Protein AF-A0A3A9EXY7-F1 (afdb_monomer_lite)

pLDDT: mean 70.92, std 15.81, range [30.88, 89.25]

Radius of gyration: 25.64 Å; chains: 1; bounding box: 100×46×68 Å

Sequence (179 aa):
MCHTGREGVTNGKRERKQHDRKAADRLHERVLFSDVLGKYIPDYECVLVQLRDYSNADLMEKKDELSVLMMIDRLKNVSDYAMLRDEMDEAFLKEATEDSPEYLLKLMAQIIEVFLIKMNVPRAEAELFTDRIKEREMGELFKHFEAWDVQAVRREAEKEVKEARAEAQKEIEKEANRE

Foldseek 3Di:
DDDDDDDDPPPDPPPPPDPFPDDPQWVLVVDPPSVPCVVVGDTHTDGDDDLVVDDLVNLLVVLAPVSVVSLLVPDDDLVSLVVCLVSDALVSLLSHPVPPDLVVLLVSLVVQLVSCVVVVHDNVLSVVLSVCSSVSNNRVSSVPVPCSVVVVVVVVVVVVVVVVVVVVVVVVVVVVVVD

Structure (mmCIF, N/CA/C/O backbone):
data_AF-A0A3A9EXY7-F1
#
_entry.id   AF-A0A3A9EXY7-F1
#
loop_
_atom_site.group_PDB
_atom_site.id
_atom_site.type_symbol
_atom_site.label_atom_id
_atom_site.label_alt_id
_atom_site.label_comp_id
_atom_site.label_asym_id
_atom_site.label_entity_id
_atom_site.label_seq_id
_atom_site.pdbx_PDB_ins_code
_atom_site.Cartn_x
_atom_site.Cartn_y
_atom_site.Cartn_z
_atom_site.occupancy
_atom_site.B_iso_or_equiv
_atom_site.auth_seq_id
_atom_site.auth_comp_id
_atom_site.auth_asym_id
_atom_site.auth_atom_id
_atom_site.pdbx_PDB_model_num
ATOM 1 N N . MET A 1 1 ? 53.301 -32.677 20.751 1.00 34.72 1 MET A N 1
ATOM 2 C CA . MET A 1 1 ? 53.120 -31.366 20.097 1.00 34.72 1 MET A CA 1
ATOM 3 C C . MET A 1 1 ? 51.696 -31.287 19.594 1.00 34.72 1 MET A C 1
ATOM 5 O O . MET A 1 1 ? 51.266 -32.164 18.859 1.00 34.72 1 MET A O 1
ATOM 9 N N . CYS A 1 2 ? 50.969 -30.290 20.082 1.00 33.16 2 CYS A N 1
ATOM 10 C CA . CYS A 1 2 ? 49.667 -29.877 19.587 1.00 33.16 2 CYS A CA 1
ATOM 11 C C . CYS A 1 2 ? 49.767 -29.493 18.105 1.00 33.16 2 CYS A C 1
ATOM 13 O O . CYS A 1 2 ? 50.773 -28.908 17.726 1.00 33.16 2 CYS A O 1
ATOM 15 N N . HIS A 1 3 ? 48.723 -29.744 17.315 1.00 31.52 3 HIS A N 1
ATOM 16 C CA . HIS A 1 3 ? 48.044 -28.683 16.569 1.00 31.52 3 HIS A CA 1
ATOM 17 C C . HIS A 1 3 ? 46.664 -29.157 16.102 1.00 31.52 3 HIS A C 1
ATOM 19 O O . HIS A 1 3 ? 46.497 -30.099 15.338 1.00 31.52 3 HIS A O 1
ATOM 25 N N . THR A 1 4 ? 45.678 -28.459 16.645 1.00 36.59 4 THR A N 1
ATOM 26 C CA . THR A 1 4 ? 44.300 -28.305 16.197 1.00 36.59 4 THR A CA 1
ATOM 27 C C . THR A 1 4 ? 44.227 -27.796 14.757 1.00 36.59 4 THR A C 1
ATOM 29 O O . THR A 1 4 ? 44.846 -26.780 14.447 1.00 36.59 4 THR A O 1
ATOM 32 N N . GLY A 1 5 ? 43.389 -28.419 13.929 1.00 30.91 5 GLY A N 1
ATOM 33 C CA . GLY A 1 5 ? 42.949 -27.886 12.640 1.00 30.91 5 GLY A CA 1
ATOM 34 C C . GLY A 1 5 ? 41.439 -28.054 12.506 1.00 30.91 5 GLY A C 1
ATOM 35 O O . GLY A 1 5 ? 40.960 -29.147 12.2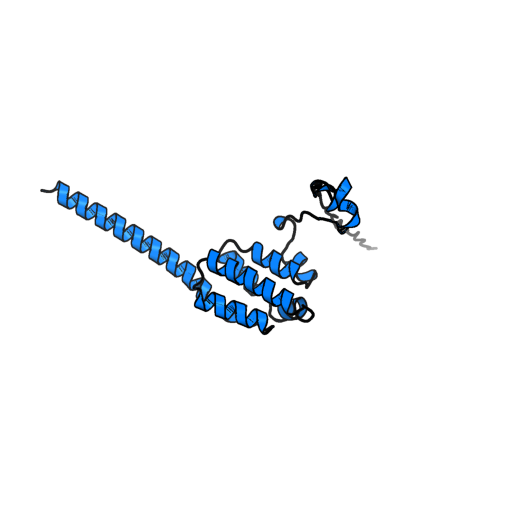31 1.00 30.91 5 GLY A O 1
ATOM 36 N N . ARG A 1 6 ? 40.692 -26.978 12.779 1.00 33.78 6 ARG A N 1
ATOM 37 C CA . ARG A 1 6 ? 39.272 -26.837 12.438 1.00 33.78 6 ARG A CA 1
ATOM 38 C C . ARG A 1 6 ? 39.173 -26.611 10.930 1.00 33.78 6 ARG A C 1
ATOM 40 O O . ARG A 1 6 ? 39.595 -25.561 10.462 1.00 33.78 6 ARG A O 1
ATOM 47 N N . GLU A 1 7 ? 38.534 -27.523 10.218 1.00 34.62 7 GLU A N 1
ATOM 48 C CA . GLU A 1 7 ? 37.862 -27.232 8.949 1.00 34.62 7 GLU A CA 1
ATOM 49 C C . GLU A 1 7 ? 36.366 -27.270 9.295 1.00 34.62 7 GLU A C 1
ATOM 51 O O . GLU A 1 7 ? 35.834 -28.281 9.735 1.00 34.62 7 GLU A O 1
ATOM 56 N N . GLY A 1 8 ? 35.676 -26.139 9.405 1.00 32.12 8 GLY A N 1
ATOM 57 C CA . GLY A 1 8 ? 35.419 -25.259 8.275 1.00 32.12 8 GLY A CA 1
ATOM 58 C C . GLY A 1 8 ? 34.106 -25.693 7.625 1.00 32.12 8 GLY A C 1
ATOM 59 O O . GLY A 1 8 ? 34.090 -26.069 6.462 1.00 32.12 8 GLY A O 1
ATOM 60 N N . VAL A 1 9 ? 33.015 -25.705 8.403 1.00 33.19 9 VAL A N 1
ATOM 61 C CA . VAL A 1 9 ? 31.658 -25.964 7.902 1.00 33.19 9 VAL A CA 1
ATOM 62 C C . VAL A 1 9 ? 31.258 -24.770 7.041 1.00 33.19 9 VAL A C 1
ATOM 64 O O . VAL A 1 9 ? 30.722 -23.777 7.532 1.00 33.19 9 VAL A O 1
ATOM 67 N N . THR A 1 10 ? 31.560 -24.834 5.748 1.00 35.34 10 THR A N 1
ATOM 68 C CA . THR A 1 10 ? 31.010 -23.914 4.758 1.00 35.34 10 THR A CA 1
ATOM 69 C C . THR A 1 10 ? 29.568 -24.332 4.504 1.00 35.34 10 THR A C 1
ATOM 71 O O . THR A 1 10 ? 29.256 -25.220 3.714 1.00 35.34 10 THR A O 1
ATOM 74 N N . ASN A 1 11 ? 28.669 -23.720 5.272 1.00 33.34 11 ASN A N 1
ATOM 75 C CA . ASN A 1 11 ? 27.233 -23.868 5.116 1.00 33.34 11 ASN A CA 1
ATOM 76 C C . ASN A 1 11 ? 26.858 -23.389 3.707 1.00 33.34 11 ASN A C 1
ATOM 78 O O . ASN A 1 11 ? 26.943 -22.199 3.398 1.00 33.34 11 ASN A O 1
ATOM 82 N N . GLY A 1 12 ? 26.531 -24.342 2.833 1.00 30.88 12 GLY A N 1
ATOM 83 C CA . GLY A 1 12 ? 26.181 -24.083 1.448 1.00 30.88 12 GLY A CA 1
ATOM 84 C C . GLY A 1 12 ? 25.012 -23.111 1.372 1.00 30.88 12 GLY A C 1
ATOM 85 O O . GLY A 1 12 ? 23.906 -23.422 1.821 1.00 30.88 12 GLY A O 1
ATOM 86 N N . LYS A 1 13 ? 25.260 -21.937 0.781 1.00 34.25 13 LYS A N 1
ATOM 87 C CA . LYS A 1 13 ? 24.213 -21.059 0.258 1.00 34.25 13 LYS A CA 1
ATOM 88 C C . LYS A 1 13 ? 23.336 -21.910 -0.657 1.00 34.25 13 LYS A C 1
ATOM 90 O O . LYS A 1 13 ? 23.729 -22.258 -1.766 1.00 34.25 13 LYS A O 1
ATOM 95 N N . ARG A 1 14 ? 22.157 -22.291 -0.165 1.00 33.34 14 ARG A N 1
ATOM 96 C CA . ARG A 1 14 ? 21.096 -22.855 -0.994 1.00 33.34 14 ARG A CA 1
ATOM 97 C C . ARG A 1 14 ? 20.609 -21.730 -1.894 1.00 33.34 14 ARG A C 1
ATOM 99 O O . ARG A 1 14 ? 19.740 -20.961 -1.496 1.00 33.34 14 ARG A O 1
ATOM 106 N N . GLU A 1 15 ? 21.189 -21.637 -3.084 1.00 34.50 15 GLU A N 1
ATOM 107 C CA . GLU A 1 15 ? 20.569 -20.968 -4.222 1.00 34.50 15 GLU A CA 1
ATOM 108 C C . GLU A 1 15 ? 19.207 -21.631 -4.443 1.00 34.50 15 GLU A C 1
ATOM 110 O O . GLU A 1 15 ? 19.092 -22.717 -5.017 1.00 34.50 15 GLU A O 1
ATOM 115 N N . ARG A 1 16 ? 18.152 -21.024 -3.898 1.00 38.38 16 ARG A N 1
ATOM 116 C CA . ARG A 1 16 ? 16.788 -21.441 -4.199 1.00 38.38 16 ARG A CA 1
ATOM 117 C C . ARG A 1 16 ? 16.505 -20.936 -5.603 1.00 38.38 16 ARG A C 1
ATOM 119 O O . ARG A 1 16 ? 16.145 -19.780 -5.786 1.00 38.38 16 ARG A O 1
ATOM 126 N N . LYS A 1 17 ? 16.726 -21.800 -6.595 1.00 37.91 17 LYS A N 1
ATOM 127 C CA . LYS A 1 17 ? 16.254 -21.568 -7.959 1.00 37.91 17 LYS A CA 1
ATOM 128 C C . LYS A 1 17 ? 14.749 -21.334 -7.898 1.00 37.91 17 LYS A C 1
ATOM 130 O O . LYS A 1 17 ? 13.988 -22.242 -7.562 1.00 37.91 17 LYS A O 1
ATOM 135 N N . GLN A 1 18 ? 14.372 -20.093 -8.171 1.00 45.19 18 GLN A N 1
ATOM 136 C CA . GLN A 1 18 ? 13.008 -19.626 -8.323 1.00 45.19 18 GLN A CA 1
ATOM 137 C C . GLN A 1 18 ? 12.314 -20.521 -9.351 1.00 45.19 18 GLN A C 1
ATOM 139 O O . GLN A 1 18 ? 12.727 -20.611 -10.506 1.00 45.19 18 GLN A O 1
ATOM 144 N N . HIS A 1 19 ? 11.330 -21.291 -8.894 1.00 40.47 19 HIS A N 1
ATOM 145 C CA . HIS A 1 19 ? 10.593 -22.207 -9.751 1.00 40.47 19 HIS A CA 1
ATOM 146 C C . HIS A 1 19 ? 9.466 -21.407 -10.407 1.00 40.47 19 HIS A C 1
ATOM 148 O O . HIS A 1 19 ? 8.329 -21.411 -9.935 1.00 40.47 19 HIS A O 1
ATOM 154 N N . ASP A 1 20 ? 9.810 -20.674 -11.464 1.00 46.28 20 ASP A N 1
ATOM 155 C CA . ASP A 1 20 ? 8.850 -19.895 -12.238 1.00 46.28 20 ASP A CA 1
ATOM 156 C C . ASP A 1 20 ? 7.801 -20.828 -12.853 1.00 46.28 20 ASP A C 1
ATOM 158 O O . ASP A 1 20 ? 8.101 -21.741 -13.632 1.00 46.28 20 ASP A O 1
ATOM 162 N N . ARG A 1 21 ? 6.534 -20.632 -12.478 1.00 44.22 21 ARG A N 1
ATOM 163 C CA . ARG A 1 21 ? 5.414 -21.200 -13.230 1.00 44.22 21 ARG A CA 1
ATOM 164 C C . ARG A 1 21 ? 5.313 -20.379 -14.509 1.00 44.22 21 ARG A C 1
ATOM 166 O O . ARG A 1 21 ? 4.815 -19.264 -14.454 1.00 44.22 21 ARG A O 1
ATOM 173 N N . LYS A 1 22 ? 5.778 -20.939 -15.628 1.00 44.75 22 LYS A N 1
ATOM 174 C CA . LYS A 1 22 ? 5.776 -20.302 -16.954 1.00 44.75 22 LYS A CA 1
ATOM 175 C C . LYS A 1 22 ? 4.360 -19.920 -17.402 1.00 44.75 22 LYS A C 1
ATOM 177 O O . LYS A 1 22 ? 3.662 -20.709 -18.039 1.00 44.75 22 LYS A O 1
ATOM 182 N N . ALA A 1 23 ? 3.923 -18.722 -17.031 1.00 56.03 23 ALA A N 1
ATOM 183 C CA . ALA A 1 23 ? 3.026 -17.945 -17.872 1.00 56.03 23 ALA A CA 1
ATOM 184 C C . ALA A 1 23 ? 3.822 -17.508 -19.112 1.00 56.03 23 ALA A C 1
ATOM 186 O O . ALA A 1 23 ? 5.045 -17.553 -19.093 1.00 56.03 23 ALA A O 1
ATOM 187 N N . ALA A 1 24 ? 3.151 -17.142 -20.202 1.00 60.84 24 ALA A N 1
ATOM 188 C CA . ALA A 1 24 ? 3.847 -16.597 -21.361 1.00 60.84 24 ALA A CA 1
ATOM 189 C C . ALA A 1 24 ? 4.661 -15.362 -20.935 1.00 60.84 24 ALA A C 1
ATOM 191 O O . ALA A 1 24 ? 4.085 -14.390 -20.431 1.00 60.84 24 ALA A O 1
ATOM 192 N N . ASP A 1 25 ? 5.984 -15.452 -21.089 1.00 69.12 25 ASP A N 1
ATOM 193 C CA . ASP A 1 25 ? 6.932 -14.502 -20.509 1.00 69.12 25 ASP A CA 1
ATOM 194 C C . ASP A 1 25 ? 6.830 -13.143 -21.206 1.00 69.12 25 ASP A C 1
ATOM 196 O O . ASP A 1 25 ? 7.164 -12.130 -20.614 1.00 69.12 25 ASP A O 1
ATOM 200 N N . ARG A 1 26 ? 6.307 -13.066 -22.437 1.00 76.19 26 ARG A N 1
ATOM 201 C CA . ARG A 1 26 ? 6.184 -11.805 -23.185 1.00 76.19 26 ARG A CA 1
ATOM 202 C C . ARG A 1 26 ? 4.737 -11.377 -23.366 1.00 76.19 26 ARG A C 1
ATOM 204 O O . ARG A 1 26 ? 3.870 -12.190 -23.683 1.00 76.19 26 ARG A O 1
ATOM 211 N N . LEU A 1 27 ? 4.468 -10.072 -23.235 1.00 79.19 27 LEU A N 1
ATOM 212 C CA . LEU A 1 27 ? 3.108 -9.543 -23.394 1.00 79.19 27 LEU A CA 1
ATOM 213 C C . LEU A 1 27 ? 2.497 -9.926 -24.747 1.00 79.19 27 LEU A C 1
ATOM 215 O O . LEU A 1 27 ? 1.319 -10.274 -24.809 1.00 79.19 27 LEU A O 1
ATOM 219 N N . HIS A 1 28 ? 3.278 -9.870 -25.823 1.00 78.81 28 HIS A N 1
ATOM 220 C CA . HIS A 1 28 ? 2.776 -10.147 -27.165 1.00 78.81 28 HIS A CA 1
ATOM 221 C C . HIS A 1 28 ? 2.223 -11.578 -27.307 1.00 78.81 28 HIS A C 1
ATOM 223 O O . HIS A 1 28 ? 1.324 -11.812 -28.104 1.00 78.81 28 HIS A O 1
ATOM 229 N N . GLU A 1 29 ? 2.676 -12.532 -26.496 1.00 79.38 29 GLU A N 1
ATOM 230 C CA . GLU A 1 29 ? 2.145 -13.900 -26.480 1.00 79.38 29 GLU A CA 1
ATOM 231 C C . GLU A 1 29 ? 0.805 -14.004 -25.724 1.00 79.38 29 GLU A C 1
ATOM 233 O O . GLU A 1 29 ? 0.069 -14.978 -25.873 1.00 79.38 29 GLU A O 1
ATOM 238 N N . ARG A 1 30 ? 0.464 -12.989 -24.918 1.00 77.44 30 ARG A N 1
ATOM 239 C CA . ARG A 1 30 ? -0.756 -12.923 -24.093 1.00 77.44 30 ARG A CA 1
ATOM 240 C C . ARG A 1 30 ? -1.874 -12.087 -24.715 1.00 77.44 30 ARG A C 1
ATOM 242 O O . ARG A 1 30 ? -3.004 -12.140 -24.232 1.00 77.44 30 ARG A O 1
ATOM 249 N N . VAL A 1 31 ? -1.573 -11.296 -25.744 1.00 78.44 31 VAL A N 1
ATOM 250 C CA . VAL A 1 31 ? -2.534 -10.396 -26.393 1.00 78.44 31 VAL A CA 1
ATOM 251 C C . VAL A 1 31 ? -3.209 -11.104 -27.566 1.00 78.44 31 VAL A C 1
ATOM 253 O O . VAL A 1 31 ? -2.552 -11.634 -28.458 1.00 78.44 31 VAL A O 1
ATOM 256 N N . LEU A 1 32 ? -4.543 -11.092 -27.584 1.00 80.69 32 LEU A N 1
ATOM 257 C CA . LEU A 1 32 ? -5.328 -11.598 -28.710 1.00 80.69 32 LEU A CA 1
ATOM 258 C C . LEU A 1 32 ? -5.052 -10.751 -29.967 1.00 80.69 32 LEU A C 1
ATOM 260 O O . LEU A 1 32 ? -5.052 -9.525 -29.885 1.00 80.69 32 LEU A O 1
ATOM 264 N N . PHE A 1 33 ? -4.857 -11.400 -31.121 1.00 83.06 33 PHE A N 1
ATOM 265 C CA . PHE A 1 33 ? -4.437 -10.770 -32.388 1.00 83.06 33 PHE A CA 1
ATOM 266 C C . PHE A 1 33 ? -3.046 -10.123 -32.353 1.00 83.06 33 PHE A C 1
ATOM 268 O O . PHE A 1 33 ? -2.801 -9.105 -33.008 1.00 83.06 33 PHE A O 1
ATOM 275 N N . SER A 1 34 ? -2.118 -10.689 -31.582 1.00 83.38 34 SER A N 1
ATOM 276 C CA . SER A 1 34 ? -0.742 -10.191 -31.536 1.00 83.38 34 SER A CA 1
ATOM 277 C C . SER A 1 34 ? 0.004 -10.302 -32.865 1.00 83.38 34 SER A C 1
ATOM 279 O O . SER A 1 34 ? 0.884 -9.492 -33.137 1.00 83.38 34 SER A O 1
ATOM 281 N N . ASP A 1 35 ? -0.394 -11.228 -33.732 1.00 83.69 35 ASP A N 1
ATOM 282 C CA . ASP A 1 35 ? 0.074 -11.356 -35.111 1.00 83.69 35 ASP A CA 1
ATOM 283 C C . ASP A 1 35 ? -0.268 -10.125 -35.970 1.00 83.69 35 ASP A C 1
ATOM 285 O O . ASP A 1 35 ? 0.536 -9.697 -36.799 1.00 83.69 35 ASP A O 1
ATOM 289 N N . VAL A 1 36 ? -1.429 -9.507 -35.735 1.00 86.31 36 VAL A N 1
ATOM 290 C CA . VAL A 1 36 ? -1.886 -8.307 -36.457 1.00 86.31 36 VAL A CA 1
ATOM 291 C C . VAL A 1 36 ? -1.412 -7.021 -35.775 1.00 86.31 36 VAL A C 1
ATOM 293 O O . VAL A 1 36 ? -1.027 -6.051 -36.435 1.00 86.31 36 VAL A O 1
ATOM 296 N N . LEU A 1 37 ? -1.445 -6.996 -34.442 1.00 83.75 37 LEU A N 1
ATOM 297 C CA . LEU A 1 37 ? -1.167 -5.810 -33.632 1.00 83.75 37 LEU A CA 1
ATOM 298 C C . LEU A 1 37 ? 0.285 -5.721 -33.156 1.00 83.75 37 LEU A C 1
ATOM 300 O O . LEU A 1 37 ? 0.636 -4.734 -32.516 1.00 83.75 37 LEU A O 1
ATOM 304 N N . GLY A 1 38 ? 1.142 -6.687 -33.493 1.00 81.06 38 GLY A N 1
ATOM 305 C CA . GLY A 1 38 ? 2.500 -6.810 -32.954 1.00 81.06 38 GLY A CA 1
ATOM 306 C C . GLY A 1 38 ? 3.346 -5.541 -33.064 1.00 81.06 38 GLY A C 1
ATOM 307 O O . GLY A 1 38 ? 4.018 -5.175 -32.111 1.00 81.06 38 GLY A O 1
ATOM 308 N N . LYS A 1 39 ? 3.235 -4.786 -34.167 1.00 84.69 39 LYS A N 1
ATOM 309 C CA . LYS A 1 39 ? 3.947 -3.500 -34.338 1.00 84.69 39 LYS A CA 1
ATOM 310 C C . LYS A 1 39 ? 3.529 -2.393 -33.356 1.00 84.69 39 LYS A C 1
ATOM 312 O O . LYS A 1 39 ? 4.214 -1.381 -33.264 1.00 84.69 39 LYS A O 1
ATOM 317 N N . TYR A 1 40 ? 2.387 -2.551 -32.692 1.00 83.62 40 TYR A N 1
ATOM 318 C CA . TYR A 1 40 ? 1.834 -1.609 -31.719 1.00 83.62 40 TYR A CA 1
ATOM 319 C C . TYR A 1 40 ? 1.875 -2.150 -30.286 1.00 83.62 40 TYR A C 1
ATOM 321 O O . TYR A 1 40 ? 1.590 -1.400 -29.356 1.00 83.62 40 TYR A O 1
ATOM 329 N N . ILE A 1 41 ? 2.207 -3.432 -30.100 1.00 80.19 41 ILE A N 1
ATOM 330 C CA . ILE A 1 41 ? 2.333 -4.052 -28.782 1.00 80.19 41 ILE A CA 1
ATOM 331 C C . ILE A 1 41 ? 3.786 -3.885 -28.329 1.00 80.19 41 ILE A C 1
ATOM 333 O O . ILE A 1 41 ? 4.685 -4.397 -28.995 1.00 80.19 41 ILE A O 1
ATOM 337 N N . PRO A 1 42 ? 4.050 -3.187 -27.215 1.00 80.00 42 PRO A N 1
ATOM 338 C CA . PRO A 1 42 ? 5.406 -3.082 -26.702 1.00 80.00 42 PRO A CA 1
ATOM 339 C C . PRO A 1 42 ? 5.899 -4.453 -26.211 1.00 80.00 42 PRO A C 1
ATOM 341 O O . PRO A 1 42 ? 5.151 -5.209 -25.587 1.00 80.00 42 PRO A O 1
ATOM 344 N N . ASP A 1 43 ? 7.162 -4.772 -26.494 1.00 77.62 43 ASP A N 1
ATOM 345 C CA . ASP A 1 43 ? 7.768 -6.055 -26.125 1.00 77.62 43 ASP A CA 1
ATOM 346 C C . ASP A 1 43 ? 8.375 -5.951 -24.720 1.00 77.62 43 ASP A C 1
ATOM 348 O O . ASP A 1 43 ? 9.542 -5.601 -24.552 1.00 77.62 43 ASP A O 1
ATOM 352 N N . TYR A 1 44 ? 7.549 -6.187 -23.700 1.00 79.81 44 TYR A N 1
ATOM 353 C CA . TYR A 1 44 ? 7.994 -6.311 -22.312 1.00 79.81 44 TYR A CA 1
ATOM 354 C C . TYR A 1 44 ? 7.685 -7.685 -21.728 1.00 79.81 44 TYR A C 1
ATOM 356 O O . TYR A 1 44 ? 6.717 -8.359 -22.103 1.00 79.81 44 TYR A O 1
ATOM 364 N N . GLU A 1 45 ? 8.535 -8.071 -20.779 1.00 79.38 45 GLU A N 1
ATOM 365 C CA . GLU A 1 45 ? 8.446 -9.328 -20.052 1.00 79.38 45 GLU A CA 1
ATOM 366 C C . GLU A 1 45 ? 7.442 -9.218 -18.893 1.00 79.38 45 GLU A C 1
ATOM 368 O O . GLU A 1 45 ? 7.413 -8.236 -18.152 1.00 79.38 45 GLU A O 1
ATOM 373 N N . CYS A 1 46 ? 6.580 -10.219 -18.755 1.00 74.81 46 CYS A N 1
ATOM 374 C CA . CYS A 1 46 ? 5.564 -10.334 -17.723 1.00 74.81 46 CYS A CA 1
ATOM 375 C C . CYS A 1 46 ? 5.968 -11.432 -16.738 1.00 74.81 46 CYS A C 1
ATOM 377 O O . CYS A 1 46 ? 5.709 -12.607 -16.985 1.00 74.81 46 CYS A O 1
ATOM 379 N N . VAL A 1 47 ? 6.525 -11.050 -15.591 1.00 76.44 47 VAL A N 1
ATOM 380 C CA . VAL A 1 47 ? 6.898 -12.008 -14.541 1.00 76.44 47 VAL A CA 1
ATOM 381 C C . VAL A 1 47 ? 5.741 -12.192 -13.559 1.00 76.44 47 VAL A C 1
ATOM 383 O O . VAL A 1 47 ? 5.202 -11.222 -13.020 1.00 76.44 47 VAL A O 1
ATOM 386 N N . LEU A 1 48 ? 5.350 -13.445 -13.304 1.00 80.19 48 LEU A N 1
ATOM 387 C CA . LEU A 1 48 ? 4.357 -13.768 -12.281 1.00 80.19 48 LEU A CA 1
ATOM 388 C C . LEU A 1 48 ? 5.046 -13.962 -10.926 1.00 80.19 48 LEU A C 1
ATOM 390 O O . LEU A 1 48 ? 5.609 -15.014 -10.639 1.00 80.19 48 LEU A O 1
ATOM 394 N N . VAL A 1 49 ? 4.926 -12.966 -10.054 1.00 78.94 49 VAL A N 1
ATOM 395 C CA . VAL A 1 49 ? 5.557 -12.991 -8.731 1.00 78.94 49 VAL A CA 1
ATOM 396 C C . VAL A 1 49 ? 4.583 -13.525 -7.676 1.00 78.94 49 VAL A C 1
ATOM 398 O O . VAL A 1 49 ? 3.483 -13.001 -7.505 1.00 78.94 49 VAL A O 1
ATOM 401 N N . GLN A 1 50 ? 4.982 -14.564 -6.935 1.00 82.50 50 GLN A N 1
ATOM 402 C CA . GLN A 1 50 ? 4.237 -15.033 -5.764 1.00 82.50 50 GLN A CA 1
ATOM 403 C C . GLN A 1 50 ? 4.751 -14.329 -4.505 1.00 82.50 50 GLN A C 1
ATOM 405 O O . GLN A 1 50 ? 5.862 -14.588 -4.056 1.00 82.50 50 GLN A O 1
ATOM 410 N N . LEU A 1 51 ? 3.921 -13.490 -3.882 1.00 80.25 51 LEU A N 1
ATOM 411 C CA . LEU A 1 51 ? 4.318 -12.694 -2.707 1.00 80.25 51 LEU A CA 1
ATOM 412 C C . LEU A 1 51 ? 4.807 -13.526 -1.513 1.00 80.25 51 LEU A C 1
ATOM 414 O O . LEU A 1 51 ? 5.628 -13.065 -0.729 1.00 80.25 51 LEU A O 1
ATOM 418 N N . ARG A 1 52 ? 4.329 -14.768 -1.378 1.00 81.38 52 ARG A N 1
ATOM 419 C CA . ARG A 1 52 ? 4.761 -15.700 -0.321 1.00 81.38 52 ARG A CA 1
ATOM 420 C C . ARG A 1 52 ? 6.213 -16.166 -0.456 1.00 81.38 52 ARG A C 1
ATOM 422 O O . ARG A 1 52 ? 6.757 -16.679 0.517 1.00 81.38 52 ARG A O 1
ATOM 429 N N . ASP A 1 53 ? 6.806 -16.017 -1.639 1.00 84.81 53 ASP A N 1
ATOM 430 C CA . ASP A 1 53 ? 8.174 -16.458 -1.914 1.00 84.81 53 ASP A CA 1
ATOM 431 C C . ASP A 1 53 ? 9.216 -15.399 -1.512 1.00 84.81 53 ASP A C 1
ATOM 433 O O . ASP A 1 53 ? 10.405 -15.704 -1.483 1.00 84.81 53 ASP A O 1
ATOM 437 N N . TYR A 1 54 ? 8.775 -14.186 -1.157 1.00 84.50 54 TYR A N 1
ATOM 438 C CA . TYR A 1 54 ? 9.624 -13.087 -0.701 1.00 84.50 54 TYR A CA 1
ATOM 439 C C . TYR A 1 54 ? 9.437 -12.867 0.799 1.00 84.50 54 TYR A C 1
ATOM 441 O O . TYR A 1 54 ? 8.311 -12.848 1.306 1.00 84.50 54 TYR A O 1
ATOM 449 N N . SER A 1 55 ? 10.526 -12.682 1.541 1.00 85.69 55 SER A N 1
ATOM 450 C CA . SER A 1 55 ? 10.461 -12.151 2.905 1.00 85.69 55 SER A CA 1
ATOM 451 C C . SER A 1 55 ? 10.344 -10.623 2.882 1.00 85.69 55 SER A C 1
ATOM 453 O O . SER A 1 55 ? 10.624 -9.990 1.866 1.00 85.69 55 SER A O 1
ATOM 455 N N . ASN A 1 56 ? 9.925 -10.015 3.993 1.00 82.38 56 ASN A N 1
ATOM 456 C CA . ASN A 1 56 ? 9.904 -8.552 4.094 1.00 82.38 56 ASN A CA 1
ATOM 457 C C . ASN A 1 56 ? 11.316 -7.969 3.952 1.00 82.38 56 ASN A C 1
ATOM 459 O O . ASN A 1 56 ? 11.486 -6.963 3.277 1.00 82.38 56 ASN A O 1
ATOM 463 N N . ALA A 1 57 ? 12.337 -8.656 4.476 1.00 85.12 57 ALA A N 1
ATOM 464 C CA . ALA A 1 57 ? 13.736 -8.274 4.287 1.00 85.12 57 ALA A CA 1
ATOM 465 C C . ALA A 1 57 ? 14.145 -8.250 2.803 1.00 85.12 57 ALA A C 1
ATOM 467 O O . ALA A 1 57 ? 14.758 -7.279 2.366 1.00 85.12 57 ALA A O 1
ATOM 468 N N . ASP A 1 58 ? 13.748 -9.261 2.017 1.00 88.38 58 ASP A N 1
ATOM 469 C CA . ASP A 1 58 ? 14.049 -9.307 0.576 1.00 88.38 58 ASP A CA 1
ATOM 470 C C . ASP A 1 58 ? 13.383 -8.148 -0.188 1.00 88.38 58 ASP A C 1
ATOM 472 O O . ASP A 1 58 ? 13.928 -7.647 -1.168 1.00 88.38 58 ASP A O 1
ATOM 476 N N . LEU A 1 59 ? 12.186 -7.728 0.238 1.00 87.44 59 LEU A N 1
ATOM 477 C CA . LEU A 1 59 ? 11.470 -6.601 -0.367 1.00 87.44 59 LEU A CA 1
ATOM 478 C C . LEU A 1 59 ? 12.096 -5.262 0.037 1.00 87.44 59 LEU A C 1
ATOM 480 O O . LEU A 1 59 ? 12.289 -4.399 -0.821 1.00 87.44 59 LEU A O 1
ATOM 484 N N . MET A 1 60 ? 12.478 -5.115 1.308 1.00 85.50 60 MET A N 1
ATOM 485 C CA . MET A 1 60 ? 13.142 -3.915 1.824 1.00 85.50 60 MET A CA 1
ATOM 486 C C . MET A 1 60 ? 14.524 -3.688 1.203 1.00 85.50 60 MET A C 1
ATOM 488 O O . MET A 1 60 ? 14.928 -2.544 1.028 1.00 85.50 60 MET A O 1
ATOM 492 N N . GLU A 1 61 ? 15.242 -4.743 0.806 1.00 88.12 61 GLU A N 1
ATOM 493 C CA . GLU A 1 61 ? 16.528 -4.597 0.109 1.00 88.12 61 GLU A CA 1
ATOM 494 C C . GLU A 1 61 ? 16.385 -3.885 -1.246 1.00 88.12 61 GLU A C 1
ATOM 496 O O . GLU A 1 61 ? 17.307 -3.190 -1.673 1.00 88.12 61 GLU A O 1
ATOM 501 N N . LYS A 1 62 ? 15.228 -4.010 -1.912 1.00 87.88 62 LYS A N 1
ATOM 502 C CA . LYS A 1 62 ? 15.015 -3.397 -3.231 1.00 87.88 62 LYS A CA 1
ATOM 503 C C . LYS A 1 62 ? 14.794 -1.893 -3.187 1.00 87.88 62 LYS A C 1
ATOM 505 O O . LYS A 1 62 ? 15.134 -1.228 -4.157 1.00 87.88 62 LYS A O 1
ATOM 510 N N . LYS A 1 63 ? 14.242 -1.383 -2.078 1.00 85.81 63 LYS A N 1
ATOM 511 C CA . LYS A 1 63 ? 14.020 0.054 -1.847 1.00 85.81 63 LYS A CA 1
ATOM 512 C C . LYS A 1 63 ? 13.296 0.743 -3.007 1.00 85.81 63 LYS A C 1
ATOM 514 O O . LYS A 1 63 ? 13.688 1.817 -3.442 1.00 85.81 63 LYS A O 1
ATOM 519 N N . ASP A 1 64 ? 12.257 0.093 -3.516 1.00 87.25 64 ASP A N 1
ATOM 520 C CA . ASP A 1 64 ? 11.439 0.609 -4.607 1.00 87.25 64 ASP A CA 1
ATOM 521 C C . ASP A 1 64 ? 9.949 0.613 -4.230 1.00 87.25 64 ASP A C 1
ATOM 523 O O . ASP A 1 64 ? 9.499 -0.042 -3.279 1.00 87.25 64 ASP A O 1
ATOM 527 N N . GLU A 1 65 ? 9.166 1.375 -4.987 1.00 85.56 65 GLU A N 1
ATOM 528 C CA . GLU A 1 65 ? 7.735 1.575 -4.771 1.00 85.56 65 GLU A CA 1
ATOM 529 C C . GLU A 1 65 ? 6.943 0.272 -4.911 1.00 85.56 65 GLU A C 1
ATOM 531 O O . GLU A 1 65 ? 5.917 0.068 -4.250 1.00 85.56 65 GLU A O 1
ATOM 536 N N . LEU A 1 66 ? 7.413 -0.626 -5.780 1.00 87.19 66 LEU A N 1
ATOM 537 C CA . LEU A 1 66 ? 6.762 -1.903 -6.024 1.00 87.19 66 LEU A CA 1
ATOM 538 C C . LEU A 1 66 ? 6.901 -2.814 -4.803 1.00 87.19 66 LEU A C 1
ATOM 540 O O . LEU A 1 66 ? 5.917 -3.430 -4.400 1.00 87.19 66 LEU A O 1
ATOM 544 N N . SER A 1 67 ? 8.077 -2.860 -4.181 1.00 87.69 67 SER A N 1
ATOM 545 C CA . SER A 1 67 ? 8.325 -3.561 -2.925 1.00 87.69 67 SER A CA 1
ATOM 546 C C . SER A 1 67 ? 7.438 -3.038 -1.805 1.00 87.69 67 SER A C 1
ATOM 548 O O . SER A 1 67 ? 6.828 -3.843 -1.101 1.00 87.69 67 SER A O 1
ATOM 550 N N . VAL A 1 68 ? 7.285 -1.714 -1.681 1.00 84.75 68 VAL A N 1
ATOM 551 C CA . VAL A 1 68 ? 6.354 -1.109 -0.714 1.00 84.75 68 VAL A CA 1
ATOM 552 C C . VAL A 1 68 ? 4.931 -1.617 -0.955 1.00 84.75 68 VAL A C 1
ATOM 554 O O . VAL A 1 68 ? 4.269 -2.092 -0.032 1.00 84.75 68 VAL A O 1
ATOM 557 N N . LEU A 1 69 ? 4.467 -1.602 -2.207 1.00 85.00 69 LEU A N 1
ATOM 558 C CA . LEU A 1 69 ? 3.130 -2.082 -2.551 1.00 85.00 69 LEU A CA 1
ATOM 559 C C . LEU A 1 69 ? 2.955 -3.587 -2.286 1.00 85.00 69 LEU A C 1
ATOM 561 O O . LEU A 1 69 ? 1.913 -4.016 -1.789 1.00 85.00 69 LEU A O 1
ATOM 565 N N . MET A 1 70 ? 3.977 -4.388 -2.590 1.00 85.88 70 MET A N 1
ATOM 566 C CA . MET A 1 70 ? 3.998 -5.826 -2.324 1.00 85.88 70 MET A CA 1
ATOM 567 C C . MET A 1 70 ? 3.926 -6.126 -0.825 1.00 85.88 70 MET A C 1
ATOM 569 O O . MET A 1 70 ? 3.216 -7.048 -0.428 1.00 85.88 70 MET A O 1
ATOM 573 N N . MET A 1 71 ? 4.622 -5.352 0.010 1.00 83.75 71 MET A N 1
ATOM 574 C CA . MET A 1 71 ? 4.549 -5.477 1.467 1.00 83.75 71 MET A CA 1
ATOM 575 C C . MET A 1 71 ? 3.155 -5.108 1.994 1.00 83.75 71 MET A C 1
ATOM 577 O O . MET A 1 71 ? 2.610 -5.827 2.831 1.00 83.75 71 MET A O 1
ATOM 581 N N . ILE A 1 72 ? 2.532 -4.061 1.446 1.00 79.25 72 ILE A N 1
ATOM 582 C CA . ILE A 1 72 ? 1.167 -3.653 1.808 1.00 79.25 72 ILE A CA 1
ATOM 583 C C . ILE A 1 72 ? 0.130 -4.714 1.407 1.00 79.25 72 ILE A C 1
ATOM 585 O O . ILE A 1 72 ? -0.740 -5.034 2.211 1.00 79.25 72 ILE A O 1
ATOM 589 N N . ASP A 1 73 ? 0.219 -5.331 0.220 1.00 80.19 73 ASP A N 1
ATOM 590 C CA . ASP A 1 73 ? -0.739 -6.380 -0.195 1.00 80.19 73 ASP A CA 1
ATOM 591 C C . ASP A 1 73 ? -0.723 -7.614 0.731 1.00 80.19 73 ASP A C 1
ATOM 593 O O . ASP A 1 73 ? -1.728 -8.327 0.879 1.00 80.19 73 ASP A O 1
ATOM 597 N N . ARG A 1 74 ? 0.411 -7.864 1.398 1.00 77.56 74 ARG A N 1
ATOM 598 C CA . ARG A 1 74 ? 0.556 -8.966 2.359 1.00 77.56 74 ARG A CA 1
ATOM 599 C C . ARG A 1 74 ? -0.199 -8.742 3.658 1.00 77.56 74 ARG A C 1
ATOM 601 O O . ARG A 1 74 ? -0.448 -9.724 4.353 1.00 77.56 74 ARG A O 1
ATOM 608 N N . LEU A 1 75 ? -0.590 -7.512 3.970 1.00 74.69 75 LEU A N 1
ATOM 609 C CA . LEU A 1 75 ? -1.411 -7.224 5.136 1.00 74.69 75 LEU A CA 1
ATOM 610 C C . LEU A 1 75 ? -2.772 -7.922 4.982 1.00 74.69 75 LEU A C 1
ATOM 612 O O . LEU A 1 75 ? -3.533 -7.650 4.052 1.00 74.69 75 LEU A O 1
ATOM 616 N N . LYS A 1 76 ? -3.093 -8.865 5.872 1.00 67.50 76 LYS A N 1
ATOM 617 C CA . LYS A 1 76 ? -4.412 -9.526 5.920 1.00 67.50 76 LYS A CA 1
ATOM 618 C C . LYS A 1 76 ? -5.119 -9.297 7.248 1.00 67.50 76 LYS A C 1
ATOM 620 O O . LYS A 1 76 ? -6.344 -9.406 7.315 1.00 67.50 76 LYS A O 1
ATOM 625 N N . ASN A 1 77 ? -4.369 -9.032 8.314 1.00 64.50 77 ASN A N 1
ATOM 626 C CA . ASN A 1 77 ? -4.901 -8.910 9.663 1.00 64.50 77 ASN A CA 1
ATOM 627 C C . ASN A 1 77 ? -4.147 -7.862 10.501 1.00 64.50 77 ASN A C 1
ATOM 629 O O . ASN A 1 77 ? -3.200 -7.226 10.046 1.00 64.50 77 ASN A O 1
ATOM 633 N N . VAL A 1 78 ? -4.601 -7.683 11.745 1.00 60.88 78 VAL A N 1
ATOM 634 C CA . VAL A 1 78 ? -4.079 -6.644 12.636 1.00 60.88 78 VAL A CA 1
ATOM 635 C C . VAL A 1 78 ? -2.631 -6.888 13.058 1.00 60.88 78 VAL A C 1
ATOM 637 O O . VAL A 1 78 ? -1.853 -5.942 13.141 1.00 60.88 78 VAL A O 1
ATOM 640 N N . SER A 1 79 ? -2.263 -8.152 13.263 1.00 64.81 79 SER A N 1
ATOM 641 C CA . SER A 1 79 ? -0.902 -8.549 13.627 1.00 64.81 79 SER A CA 1
ATOM 642 C C . SER A 1 79 ? 0.082 -8.284 12.492 1.00 64.81 79 SER A C 1
ATOM 644 O O . SER A 1 79 ? 1.195 -7.839 12.756 1.00 64.81 79 SER A O 1
ATOM 646 N N . ASP A 1 80 ? -0.331 -8.518 11.243 1.00 69.31 80 ASP A N 1
ATOM 647 C CA . ASP A 1 80 ? 0.510 -8.244 10.072 1.00 69.31 80 ASP A CA 1
ATOM 648 C C . ASP A 1 80 ? 0.858 -6.750 9.993 1.00 69.31 80 ASP A C 1
ATOM 650 O O . ASP A 1 80 ? 1.972 -6.390 9.629 1.00 69.31 80 ASP A O 1
ATOM 654 N N . TYR A 1 81 ? -0.083 -5.881 10.378 1.00 69.00 81 TYR A N 1
ATOM 655 C CA . TYR A 1 81 ? 0.120 -4.435 10.392 1.00 69.00 81 TYR A CA 1
ATOM 656 C C . TYR A 1 81 ? 1.108 -3.988 11.470 1.00 69.00 81 TYR A C 1
ATOM 658 O O . TYR A 1 81 ? 1.962 -3.153 11.195 1.00 69.00 81 TYR A O 1
ATOM 666 N N . ALA A 1 82 ? 1.014 -4.540 12.684 1.00 67.06 82 ALA A N 1
ATOM 667 C CA . ALA A 1 82 ? 1.944 -4.208 13.764 1.00 67.06 82 ALA A CA 1
ATOM 668 C C . ALA A 1 82 ? 3.388 -4.573 13.386 1.00 67.06 82 ALA A C 1
ATOM 670 O O . ALA A 1 82 ? 4.283 -3.746 13.523 1.00 67.06 82 ALA A O 1
ATOM 671 N N . MET A 1 83 ? 3.591 -5.767 12.816 1.00 70.94 83 MET A N 1
ATOM 672 C CA . MET A 1 83 ? 4.906 -6.172 12.309 1.00 70.94 83 MET A CA 1
ATOM 673 C C . MET A 1 83 ? 5.374 -5.265 11.167 1.00 70.94 83 MET A C 1
ATOM 675 O O . MET A 1 83 ? 6.531 -4.865 11.141 1.00 70.94 83 MET A O 1
ATOM 679 N N . LEU A 1 84 ? 4.475 -4.894 10.249 1.00 72.56 84 LEU A N 1
ATOM 680 C CA . LEU A 1 84 ? 4.823 -4.003 9.146 1.00 72.56 84 LEU A CA 1
ATOM 681 C C . LEU A 1 84 ? 5.212 -2.602 9.626 1.00 72.56 84 LEU A C 1
ATOM 683 O O . LEU A 1 84 ? 6.174 -2.046 9.119 1.00 72.56 84 LEU A O 1
ATOM 687 N N . ARG A 1 85 ? 4.491 -2.040 10.601 1.00 69.94 85 ARG A N 1
ATOM 688 C CA . ARG A 1 85 ? 4.813 -0.743 11.209 1.00 69.94 85 ARG A CA 1
ATOM 689 C C . ARG A 1 85 ? 6.208 -0.750 11.835 1.00 69.94 85 ARG A C 1
ATOM 691 O O . ARG A 1 85 ? 6.909 0.252 11.741 1.00 69.94 85 ARG A O 1
ATOM 698 N N . ASP A 1 86 ? 6.578 -1.844 12.495 1.00 73.31 86 ASP A N 1
ATOM 699 C CA . ASP A 1 86 ? 7.886 -1.966 13.143 1.00 73.31 86 ASP A CA 1
ATOM 700 C C . ASP A 1 86 ? 9.021 -2.149 12.120 1.00 73.31 86 ASP A C 1
ATOM 702 O O . ASP A 1 86 ? 10.146 -1.717 12.366 1.00 73.31 86 ASP A O 1
ATOM 706 N N . GLU A 1 87 ? 8.739 -2.775 10.973 1.00 73.19 87 GLU A N 1
ATOM 707 C CA . GLU A 1 87 ? 9.723 -3.042 9.916 1.00 73.19 87 GLU A CA 1
ATOM 708 C C . GLU A 1 87 ? 9.857 -1.900 8.889 1.00 73.19 87 GLU A C 1
ATOM 710 O O . GLU A 1 87 ? 10.962 -1.621 8.429 1.00 73.19 87 GLU A O 1
ATOM 715 N N . MET A 1 88 ? 8.762 -1.224 8.526 1.00 72.12 88 MET A N 1
ATOM 716 C CA . MET A 1 88 ? 8.753 -0.097 7.585 1.00 72.12 88 MET A CA 1
ATOM 717 C C . MET A 1 88 ? 8.972 1.223 8.319 1.00 72.12 88 MET A C 1
ATOM 719 O O . MET A 1 88 ? 8.027 1.945 8.644 1.00 72.12 88 MET A O 1
ATOM 723 N N . ASP A 1 89 ? 10.238 1.550 8.557 1.00 73.50 89 ASP A N 1
ATOM 724 C CA . ASP A 1 89 ? 10.599 2.836 9.133 1.00 73.50 89 ASP A CA 1
ATOM 725 C C . ASP A 1 89 ? 10.500 4.000 8.124 1.00 73.50 89 ASP A C 1
ATOM 727 O O . ASP A 1 89 ? 10.366 3.845 6.905 1.00 73.50 89 ASP A O 1
ATOM 731 N N . GLU A 1 90 ? 10.539 5.216 8.664 1.00 75.38 90 GLU A N 1
ATOM 732 C CA . GLU A 1 90 ? 10.463 6.453 7.887 1.00 75.38 90 GLU A CA 1
ATOM 733 C C . GLU A 1 90 ? 11.616 6.612 6.895 1.00 75.38 90 GLU A C 1
ATOM 735 O O . GLU A 1 90 ? 11.420 7.147 5.803 1.00 75.38 90 GLU A O 1
ATOM 740 N N . ALA A 1 91 ? 12.807 6.138 7.260 1.00 79.81 91 ALA A N 1
ATOM 741 C CA . ALA A 1 91 ? 13.988 6.250 6.420 1.00 79.81 91 ALA A CA 1
ATOM 742 C C . ALA A 1 91 ? 13.848 5.388 5.160 1.00 79.81 91 ALA A C 1
ATOM 744 O O . ALA A 1 91 ? 14.083 5.882 4.058 1.00 79.81 91 ALA A O 1
ATOM 745 N N . PHE A 1 92 ? 13.393 4.144 5.317 1.00 81.75 92 PHE A N 1
ATOM 746 C CA . PHE A 1 92 ? 13.126 3.232 4.214 1.00 81.75 92 PHE A CA 1
ATOM 747 C C . PHE A 1 92 ? 12.057 3.784 3.272 1.00 81.75 92 PHE A C 1
ATOM 749 O O . PHE A 1 92 ? 12.256 3.814 2.061 1.00 81.75 92 PHE A O 1
ATOM 756 N N . LEU A 1 93 ? 10.933 4.255 3.816 1.00 78.56 93 LEU A N 1
ATOM 757 C CA . LEU A 1 93 ? 9.832 4.789 3.013 1.00 78.56 93 LEU A CA 1
ATOM 758 C C . LEU A 1 93 ? 10.229 6.030 2.222 1.00 78.56 93 LEU A C 1
ATOM 760 O O . LEU A 1 93 ? 9.828 6.177 1.066 1.00 78.56 93 LEU A O 1
ATOM 764 N N . LYS A 1 94 ? 11.026 6.909 2.831 1.00 81.19 94 LYS A N 1
ATOM 765 C CA . LYS A 1 94 ? 11.565 8.080 2.148 1.00 81.19 94 LYS A CA 1
ATOM 766 C C . LYS A 1 94 ? 12.503 7.662 1.022 1.00 81.19 94 LYS A C 1
ATOM 768 O O . LYS A 1 94 ? 12.311 8.109 -0.099 1.00 81.19 94 LYS A O 1
ATOM 773 N N . GLU A 1 95 ? 13.456 6.774 1.295 1.00 85.50 95 GLU A N 1
ATOM 774 C CA . GLU A 1 95 ? 14.407 6.288 0.289 1.00 85.50 95 GLU A CA 1
ATOM 775 C C . GLU A 1 95 ? 13.693 5.584 -0.875 1.00 85.50 95 GLU A C 1
ATOM 777 O O . GLU A 1 95 ? 14.016 5.832 -2.031 1.00 85.50 95 GLU A O 1
ATOM 782 N N . ALA A 1 96 ? 12.664 4.784 -0.585 1.00 84.31 96 ALA A N 1
ATOM 783 C CA . ALA A 1 96 ? 11.892 4.074 -1.601 1.00 84.31 96 ALA A CA 1
ATOM 784 C C . ALA A 1 96 ? 11.021 4.986 -2.477 1.00 84.31 96 ALA A C 1
ATOM 786 O O . ALA A 1 96 ? 10.526 4.528 -3.505 1.00 84.31 96 ALA A O 1
ATOM 787 N N . THR A 1 97 ? 10.785 6.242 -2.067 1.00 82.06 97 THR A N 1
ATOM 788 C CA . THR A 1 97 ? 9.845 7.146 -2.753 1.00 82.06 97 THR A CA 1
ATOM 789 C C . THR A 1 97 ? 10.386 8.526 -3.128 1.00 82.06 97 THR A C 1
ATOM 791 O O . THR A 1 97 ? 9.677 9.330 -3.738 1.00 82.06 97 THR A O 1
ATOM 794 N N . GLU A 1 98 ? 11.644 8.823 -2.799 1.00 84.12 98 GLU A N 1
ATOM 795 C CA . GLU A 1 98 ? 12.258 10.141 -3.001 1.00 84.12 98 GLU A CA 1
ATOM 796 C C . GLU A 1 98 ? 12.280 10.557 -4.481 1.00 84.12 98 GLU A C 1
ATOM 798 O O . GLU A 1 98 ? 11.893 11.683 -4.829 1.00 84.12 98 GLU A O 1
ATOM 803 N N . ASP A 1 99 ? 12.643 9.612 -5.349 1.00 85.69 99 ASP A N 1
ATOM 804 C CA . ASP A 1 99 ? 12.758 9.796 -6.798 1.00 85.69 99 ASP A CA 1
ATOM 805 C C . ASP A 1 99 ? 11.469 9.447 -7.562 1.00 85.69 99 ASP A C 1
ATOM 807 O O . ASP A 1 99 ? 11.410 9.570 -8.792 1.00 85.69 99 ASP A O 1
ATOM 811 N N . SER A 1 100 ? 10.401 9.056 -6.857 1.00 85.00 100 SER A N 1
ATOM 812 C CA . SER A 1 100 ? 9.144 8.677 -7.493 1.00 85.00 100 SER A CA 1
ATOM 813 C C . SER A 1 100 ? 8.484 9.868 -8.193 1.00 85.00 100 SER A C 1
ATOM 815 O O . SER A 1 100 ? 8.293 10.940 -7.593 1.00 85.00 100 SER A O 1
ATOM 817 N N . PRO A 1 101 ? 8.018 9.687 -9.439 1.00 89.25 101 PRO A N 1
ATOM 818 C CA . PRO A 1 101 ? 7.163 10.662 -10.094 1.00 89.25 101 PRO A CA 1
ATOM 819 C C . PRO A 1 101 ? 5.875 10.915 -9.302 1.00 89.25 101 PRO A C 1
ATOM 821 O O . PRO A 1 101 ? 5.264 9.993 -8.763 1.00 89.25 101 PRO A O 1
ATOM 824 N N . GLU A 1 102 ? 5.386 12.155 -9.317 1.00 85.56 102 GLU A N 1
ATOM 825 C CA . GLU A 1 102 ? 4.176 12.552 -8.578 1.00 85.56 102 GLU A CA 1
ATOM 826 C C . GLU A 1 102 ? 2.936 11.723 -8.960 1.00 85.56 102 GLU A C 1
ATOM 828 O O . GLU A 1 102 ? 2.128 11.354 -8.107 1.00 85.56 102 GLU A O 1
ATOM 833 N N . TYR A 1 103 ? 2.804 11.353 -10.240 1.00 87.50 103 TYR A N 1
ATOM 834 C CA . TYR A 1 103 ? 1.702 10.499 -10.688 1.00 87.50 103 TYR A CA 1
ATOM 835 C C . TYR A 1 103 ? 1.752 9.102 -10.047 1.00 87.50 103 TYR A C 1
ATOM 837 O O . TYR A 1 103 ? 0.700 8.518 -9.786 1.00 87.50 103 TYR A O 1
ATOM 845 N N . LEU A 1 104 ? 2.953 8.569 -9.793 1.00 85.94 104 LEU A N 1
ATOM 846 C CA . LEU A 1 104 ? 3.143 7.246 -9.206 1.00 85.94 104 LEU A CA 1
ATOM 847 C C . LEU A 1 104 ? 2.781 7.274 -7.721 1.00 85.94 104 LEU A C 1
ATOM 849 O O . LEU A 1 104 ? 2.012 6.429 -7.270 1.00 85.94 104 LEU A O 1
ATOM 853 N N . LEU A 1 105 ? 3.220 8.307 -6.998 1.00 84.75 105 LEU A N 1
ATOM 854 C CA . LEU A 1 105 ? 2.831 8.536 -5.603 1.00 84.75 105 LEU A CA 1
ATOM 855 C C . LEU A 1 105 ? 1.313 8.665 -5.455 1.00 84.75 105 LEU A C 1
ATOM 857 O O . LEU A 1 105 ? 0.712 8.080 -4.555 1.00 84.75 105 LEU A O 1
ATOM 861 N N . LYS A 1 106 ? 0.663 9.368 -6.390 1.00 86.75 106 LYS A N 1
ATOM 862 C CA . LYS A 1 106 ? -0.798 9.484 -6.422 1.00 86.75 106 LYS A CA 1
ATOM 863 C C . LYS A 1 106 ? -1.487 8.136 -6.644 1.00 86.75 106 LYS A C 1
ATOM 865 O O . LYS A 1 106 ? -2.502 7.870 -6.003 1.00 86.75 106 LYS A O 1
ATOM 870 N N . LEU A 1 107 ? -0.949 7.287 -7.522 1.00 88.44 107 LEU A N 1
ATOM 871 C CA . LEU A 1 107 ? -1.463 5.930 -7.735 1.00 88.44 107 LEU A CA 1
ATOM 872 C C . LEU A 1 107 ? -1.287 5.061 -6.486 1.00 88.44 107 LEU A C 1
ATOM 874 O O . LEU A 1 107 ? -2.233 4.388 -6.082 1.00 88.44 107 LEU A O 1
ATOM 878 N N . MET A 1 108 ? -0.119 5.108 -5.840 1.00 84.56 108 MET A N 1
ATOM 879 C CA . MET A 1 108 ? 0.118 4.396 -4.580 1.00 84.56 108 MET A CA 1
ATOM 880 C C . MET A 1 108 ? -0.871 4.835 -3.502 1.00 84.56 108 MET A C 1
ATOM 882 O O . MET A 1 108 ? -1.504 3.985 -2.878 1.00 84.56 108 MET A O 1
ATOM 886 N N . ALA A 1 109 ? -1.075 6.146 -3.344 1.00 84.25 109 ALA A N 1
ATOM 887 C CA . ALA A 1 109 ? -2.046 6.693 -2.406 1.00 84.25 109 ALA A CA 1
ATOM 888 C C . ALA A 1 109 ? -3.457 6.142 -2.669 1.00 84.25 109 ALA A C 1
ATOM 890 O O . ALA A 1 109 ? -4.104 5.661 -1.748 1.00 84.25 109 ALA A O 1
ATOM 891 N N . GLN A 1 110 ? -3.911 6.112 -3.924 1.00 87.19 110 GLN A N 1
ATOM 892 C CA . GLN A 1 110 ? -5.221 5.549 -4.275 1.00 87.19 110 GLN A CA 1
ATOM 893 C C . GLN A 1 110 ? -5.336 4.053 -3.959 1.00 87.19 110 GLN A C 1
ATOM 895 O O . GLN A 1 110 ? -6.367 3.603 -3.457 1.00 87.19 110 GLN A O 1
ATOM 900 N N . ILE A 1 111 ? -4.295 3.268 -4.251 1.00 85.06 111 ILE A N 1
ATOM 901 C CA . ILE A 1 111 ? -4.307 1.829 -3.965 1.00 85.06 111 ILE A CA 1
ATOM 902 C C . ILE A 1 111 ? -4.389 1.595 -2.456 1.00 85.06 111 ILE A C 1
ATOM 904 O O . ILE A 1 111 ? -5.176 0.760 -2.003 1.00 85.06 111 ILE A O 1
ATOM 908 N N . ILE A 1 112 ? -3.625 2.365 -1.682 1.00 78.31 112 ILE A N 1
ATOM 909 C CA . ILE A 1 112 ? -3.605 2.257 -0.229 1.00 78.31 112 ILE A CA 1
ATOM 910 C C . ILE A 1 112 ? -4.927 2.745 0.374 1.00 78.31 112 ILE A C 1
ATOM 912 O O . ILE A 1 112 ? -5.459 2.068 1.245 1.00 78.31 112 ILE A O 1
ATOM 916 N N . GLU A 1 113 ? -5.540 3.816 -0.140 1.00 81.50 113 GLU A N 1
ATOM 917 C CA . GLU A 1 113 ? -6.883 4.260 0.275 1.00 81.50 113 GLU A CA 1
ATOM 918 C C . GLU A 1 113 ? -7.904 3.119 0.158 1.00 81.50 113 GLU A C 1
ATOM 920 O O . GLU A 1 113 ? -8.604 2.776 1.113 1.00 81.50 113 GLU A O 1
ATOM 925 N N . VAL A 1 114 ? -7.956 2.481 -1.017 1.00 83.25 114 VAL A N 1
ATOM 926 C CA . VAL A 1 114 ? -8.866 1.361 -1.287 1.00 83.25 114 VAL A CA 1
ATOM 927 C C . VAL A 1 114 ? -8.561 0.181 -0.367 1.00 83.25 114 VAL A C 1
ATOM 929 O O . VAL A 1 114 ? -9.483 -0.497 0.096 1.00 83.25 114 VAL A O 1
ATOM 932 N N . PHE A 1 115 ? -7.282 -0.069 -0.099 1.00 77.69 115 PHE A N 1
ATOM 933 C CA . PHE A 1 115 ? -6.847 -1.113 0.815 1.00 77.69 115 PHE A CA 1
ATOM 934 C C . PHE A 1 115 ? -7.322 -0.845 2.253 1.00 77.69 115 PHE A C 1
ATOM 936 O O . PHE A 1 115 ? -7.957 -1.709 2.857 1.00 77.69 115 PHE A O 1
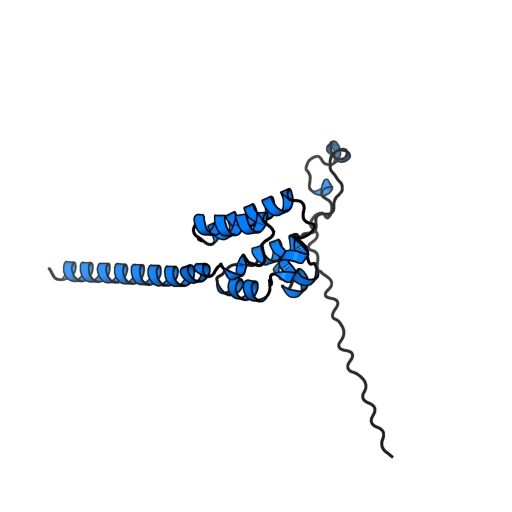ATOM 943 N N . LEU A 1 116 ? -7.127 0.370 2.768 1.00 75.12 116 LEU A N 1
ATOM 944 C CA . LEU A 1 116 ? -7.570 0.776 4.104 1.00 75.12 116 LEU A CA 1
ATOM 945 C C . LEU A 1 116 ? -9.096 0.712 4.252 1.00 75.12 116 LEU A C 1
ATOM 947 O O . LEU A 1 116 ? -9.602 0.186 5.245 1.00 75.12 116 LEU A O 1
ATOM 951 N N . ILE A 1 117 ? -9.846 1.151 3.237 1.00 76.88 117 ILE A N 1
ATOM 952 C CA . ILE A 1 117 ? -11.314 1.045 3.223 1.00 76.88 117 ILE A CA 1
ATOM 953 C C . ILE A 1 117 ? -11.758 -0.423 3.270 1.00 76.88 117 ILE A C 1
ATOM 955 O O . ILE A 1 117 ? -12.660 -0.771 4.032 1.00 76.88 117 ILE A O 1
ATOM 959 N N . LYS A 1 118 ? -11.121 -1.310 2.490 1.00 74.50 118 LYS A N 1
ATOM 960 C CA . LYS A 1 118 ? -11.397 -2.760 2.535 1.00 74.50 118 LYS A CA 1
ATOM 961 C C . LYS A 1 118 ? -11.124 -3.359 3.909 1.00 74.50 118 LYS A C 1
ATOM 963 O O . LYS A 1 118 ? -11.786 -4.315 4.304 1.00 74.50 118 LYS A O 1
ATOM 968 N N . MET A 1 119 ? -10.169 -2.787 4.627 1.00 67.44 119 MET A N 1
ATOM 969 C CA . MET A 1 119 ? -9.838 -3.152 5.993 1.00 67.44 119 MET A CA 1
ATOM 970 C C . MET A 1 119 ? -10.733 -2.474 7.050 1.00 67.44 119 MET A C 1
ATOM 972 O O . MET A 1 119 ? -10.467 -2.600 8.242 1.00 67.44 119 MET A O 1
ATOM 976 N N . ASN A 1 120 ? -11.826 -1.820 6.635 1.00 68.25 120 ASN A N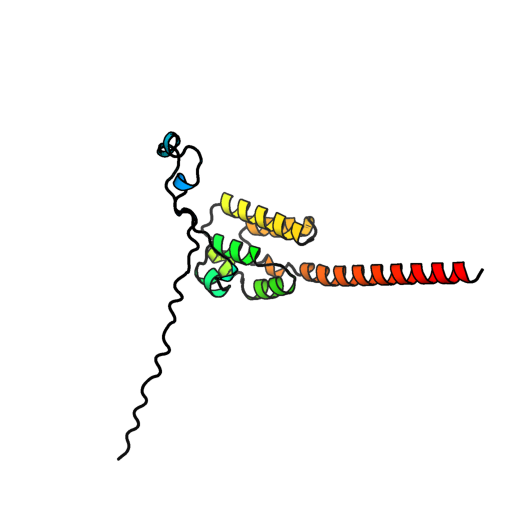 1
ATOM 977 C CA . ASN A 1 120 ? -12.822 -1.173 7.496 1.00 68.25 120 ASN A CA 1
ATOM 978 C C . ASN A 1 120 ? -12.282 0.028 8.304 1.00 68.25 120 ASN A C 1
ATOM 980 O O . ASN A 1 120 ? -12.834 0.394 9.348 1.00 68.25 120 ASN A O 1
ATOM 984 N N . VAL A 1 121 ? -11.212 0.665 7.816 1.00 71.31 121 VAL A N 1
ATOM 985 C CA . VAL A 1 121 ? -10.716 1.942 8.347 1.00 71.31 121 VAL A CA 1
ATOM 986 C C . VAL A 1 121 ? -11.695 3.062 7.963 1.00 71.31 121 VAL A C 1
ATOM 988 O O . VAL A 1 121 ? -12.157 3.097 6.816 1.00 71.31 121 VAL A O 1
ATOM 991 N N . PRO A 1 122 ? -12.057 3.977 8.885 1.00 72.88 122 PRO A N 1
ATOM 992 C CA . PRO A 1 122 ? -12.905 5.121 8.565 1.00 72.88 122 PRO A CA 1
ATOM 993 C C . PRO A 1 122 ? -12.340 5.950 7.408 1.00 72.88 122 PRO A C 1
ATOM 995 O O . PRO A 1 122 ? -11.155 6.268 7.382 1.00 72.88 122 PRO A O 1
ATOM 998 N N . ARG A 1 123 ? -13.206 6.368 6.477 1.00 75.69 123 ARG A N 1
ATOM 999 C CA . ARG A 1 123 ? -12.799 7.128 5.283 1.00 75.69 123 ARG A CA 1
ATOM 1000 C C . ARG A 1 123 ? -11.979 8.382 5.612 1.00 75.69 123 ARG A C 1
ATOM 1002 O O . ARG A 1 123 ? -10.973 8.604 4.963 1.00 75.69 123 ARG A O 1
ATOM 1009 N N . ALA A 1 124 ? -12.367 9.148 6.632 1.00 74.69 124 ALA A N 1
ATOM 1010 C CA . ALA A 1 124 ? -11.644 10.360 7.031 1.00 74.69 124 ALA A CA 1
ATOM 1011 C C . ALA A 1 124 ? -10.194 10.076 7.471 1.00 74.69 124 ALA A C 1
ATOM 1013 O O . ALA A 1 124 ? -9.297 10.874 7.229 1.00 74.69 124 ALA A O 1
ATOM 1014 N N . GLU A 1 125 ? -9.956 8.926 8.100 1.00 70.81 125 GLU A N 1
ATOM 1015 C CA . GLU A 1 125 ? -8.620 8.509 8.524 1.00 70.81 125 GLU A CA 1
ATOM 1016 C C . GLU A 1 125 ? -7.810 7.955 7.349 1.00 70.81 125 GLU A C 1
ATOM 1018 O O . GLU A 1 125 ? -6.632 8.272 7.204 1.00 70.81 125 GLU A O 1
ATOM 1023 N N . ALA A 1 126 ? -8.455 7.187 6.466 1.00 73.31 126 ALA A N 1
ATOM 1024 C CA . ALA A 1 126 ? -7.839 6.742 5.222 1.00 73.31 126 ALA A CA 1
ATOM 1025 C C . ALA A 1 126 ? -7.442 7.933 4.329 1.00 73.31 126 ALA A C 1
ATOM 1027 O O . ALA A 1 126 ? -6.365 7.917 3.747 1.00 73.31 126 ALA A O 1
ATOM 1028 N N . GLU A 1 127 ? -8.258 8.988 4.262 1.00 74.19 127 GLU A N 1
ATOM 1029 C CA . GLU A 1 127 ? -7.949 10.218 3.521 1.00 74.19 127 GLU A CA 1
ATOM 1030 C C . GLU A 1 127 ? -6.716 10.926 4.102 1.00 74.19 127 GLU A C 1
ATOM 1032 O O . GLU A 1 127 ? -5.757 11.152 3.363 1.00 74.19 127 GLU A O 1
ATOM 1037 N N . LEU A 1 128 ? -6.673 11.144 5.424 1.00 73.94 128 LEU A N 1
ATOM 1038 C CA . LEU A 1 128 ? -5.501 11.704 6.118 1.00 73.94 128 LEU A CA 1
ATOM 1039 C C . LEU A 1 128 ? -4.226 10.888 5.877 1.00 73.94 128 LEU A C 1
ATOM 1041 O O . LEU A 1 128 ? -3.147 11.451 5.694 1.00 73.94 128 LEU A O 1
ATOM 1045 N N . PHE A 1 129 ? -4.349 9.560 5.861 1.00 72.06 129 PHE A N 1
ATOM 1046 C CA . PHE A 1 129 ? -3.250 8.667 5.516 1.00 72.06 129 PHE A CA 1
ATOM 1047 C C . PHE A 1 129 ? -2.790 8.928 4.079 1.00 72.06 129 PHE A C 1
ATOM 1049 O O . PHE A 1 129 ? -1.620 9.146 3.809 1.00 72.06 129 PHE A O 1
ATOM 1056 N N . THR A 1 130 ? -3.708 8.976 3.124 1.00 73.19 130 THR A N 1
ATOM 1057 C CA . THR A 1 130 ? -3.349 9.091 1.705 1.00 73.19 130 THR A CA 1
ATOM 1058 C C . THR A 1 130 ? -2.816 10.464 1.307 1.00 73.19 130 THR A C 1
ATOM 1060 O O . THR A 1 130 ? -2.073 10.561 0.330 1.00 73.19 130 THR A O 1
ATOM 1063 N N . ASP A 1 131 ? -3.149 11.517 2.051 1.00 78.12 131 ASP A N 1
ATOM 1064 C CA . ASP A 1 131 ? -2.629 12.864 1.813 1.00 78.12 131 ASP A CA 1
ATOM 1065 C C . ASP A 1 131 ? -1.153 12.981 2.203 1.00 78.12 131 ASP A C 1
ATOM 1067 O O . ASP A 1 131 ? -0.349 13.447 1.397 1.00 78.12 131 ASP A O 1
ATOM 1071 N N . ARG A 1 132 ? -0.751 12.398 3.336 1.00 74.19 132 ARG A N 1
ATOM 1072 C CA . ARG A 1 132 ? 0.663 12.320 3.743 1.00 74.19 132 ARG A CA 1
ATOM 1073 C C . ARG A 1 132 ? 1.534 11.531 2.753 1.00 74.19 132 ARG A C 1
ATOM 1075 O O . ARG A 1 132 ? 2.711 11.836 2.585 1.00 74.19 132 ARG A O 1
ATOM 1082 N N . ILE A 1 133 ? 0.967 10.549 2.038 1.00 74.12 133 ILE A N 1
ATOM 1083 C CA . ILE A 1 133 ? 1.666 9.857 0.934 1.00 74.12 133 ILE A CA 1
ATOM 1084 C C . ILE A 1 133 ? 1.992 10.835 -0.199 1.00 74.12 133 ILE A C 1
ATOM 1086 O O . ILE A 1 133 ? 3.107 10.831 -0.721 1.00 74.12 133 ILE A O 1
ATOM 1090 N N . LYS A 1 134 ? 1.030 11.685 -0.581 1.00 70.56 134 LYS A N 1
ATOM 1091 C CA . LYS A 1 134 ? 1.215 12.690 -1.643 1.00 70.56 134 LYS A CA 1
ATOM 1092 C C . LYS A 1 134 ? 2.235 13.752 -1.231 1.00 70.56 134 LYS A C 1
ATOM 1094 O O . LYS A 1 134 ? 2.976 14.236 -2.080 1.00 70.56 134 LYS A O 1
ATOM 1099 N N . GLU A 1 135 ? 2.300 14.063 0.060 1.00 73.38 135 GLU A N 1
ATOM 1100 C CA . GLU A 1 135 ? 3.248 15.014 0.653 1.00 73.38 135 GLU A CA 1
ATOM 1101 C C . GLU A 1 135 ? 4.655 14.426 0.871 1.00 73.38 135 GLU A C 1
ATOM 1103 O O . GLU A 1 135 ? 5.554 15.139 1.305 1.00 73.38 135 GLU A O 1
ATOM 1108 N N . ARG A 1 136 ? 4.889 13.154 0.499 1.00 72.19 136 ARG A N 1
ATOM 1109 C CA . ARG A 1 136 ? 6.156 12.420 0.710 1.00 72.19 136 ARG A CA 1
ATOM 1110 C C . ARG A 1 136 ? 6.520 12.238 2.191 1.00 72.19 136 ARG A C 1
ATOM 1112 O O . ARG A 1 136 ? 7.669 11.959 2.524 1.00 72.19 136 ARG A O 1
ATOM 1119 N N . GLU A 1 137 ? 5.527 12.305 3.071 1.00 68.81 137 GLU A N 1
ATOM 1120 C CA . GLU A 1 137 ? 5.641 12.112 4.521 1.00 68.81 137 GLU A CA 1
ATOM 1121 C C . GLU A 1 137 ? 5.191 10.698 4.936 1.00 68.81 137 GLU A C 1
ATOM 1123 O O . GLU A 1 137 ? 4.566 10.478 5.978 1.00 68.81 137 GLU A O 1
ATOM 1128 N N . MET A 1 138 ? 5.511 9.692 4.111 1.00 64.56 138 MET A N 1
ATOM 1129 C CA . MET A 1 138 ? 5.107 8.300 4.351 1.00 64.56 138 MET A CA 1
ATOM 1130 C C . MET A 1 138 ? 5.680 7.698 5.641 1.00 64.56 138 MET A C 1
ATOM 1132 O O . MET A 1 138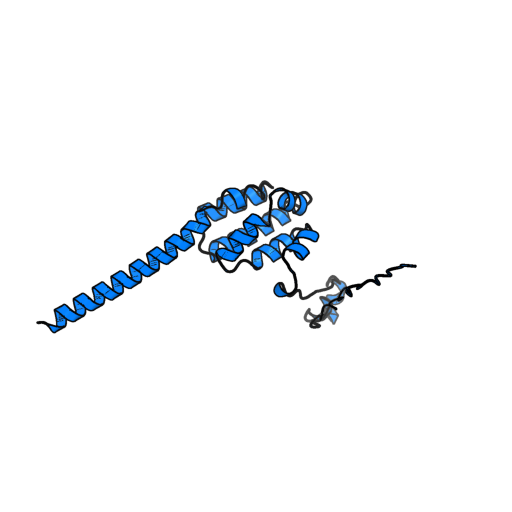 ? 5.117 6.753 6.183 1.00 64.56 138 MET A O 1
ATOM 1136 N N . GLY A 1 139 ? 6.767 8.242 6.180 1.00 60.53 139 GLY A N 1
ATOM 1137 C CA . GLY A 1 139 ? 7.299 7.782 7.457 1.00 60.53 139 GLY A CA 1
ATOM 1138 C C . GLY A 1 139 ? 6.486 8.194 8.681 1.00 60.53 139 GLY A C 1
ATOM 1139 O O . GLY A 1 139 ? 6.426 7.459 9.666 1.00 60.53 139 GLY A O 1
ATOM 1140 N N . GLU A 1 140 ? 5.810 9.341 8.624 1.00 62.25 140 GLU A N 1
ATOM 1141 C CA . GLU A 1 140 ? 4.916 9.764 9.706 1.00 62.25 140 GLU A CA 1
ATOM 1142 C C . GLU A 1 140 ? 3.562 9.045 9.671 1.00 62.25 140 GLU A C 1
ATOM 1144 O O . GLU A 1 140 ? 2.875 8.913 10.685 1.00 62.25 140 GLU A O 1
ATOM 1149 N N . LEU A 1 141 ? 3.210 8.530 8.498 1.00 62.56 141 LEU A N 1
ATOM 1150 C CA . LEU A 1 141 ? 2.009 7.762 8.195 1.00 62.56 141 LEU A CA 1
ATOM 1151 C C . LEU A 1 141 ? 1.731 6.653 9.214 1.00 62.56 141 LEU A C 1
ATOM 1153 O O . LEU A 1 141 ? 0.652 6.585 9.797 1.00 62.56 141 LEU A O 1
ATOM 1157 N N . PHE A 1 142 ? 2.735 5.809 9.462 1.00 59.97 142 PHE A N 1
ATOM 1158 C CA . PHE A 1 142 ? 2.621 4.631 10.320 1.00 59.97 142 PHE A CA 1
ATOM 1159 C C . PHE A 1 142 ? 2.750 4.966 11.812 1.00 59.97 142 PHE A C 1
ATOM 1161 O O . PHE A 1 142 ? 2.308 4.181 12.651 1.00 59.97 142 PHE A O 1
ATOM 1168 N N . LYS A 1 143 ? 3.296 6.142 12.160 1.00 60.59 143 LYS A N 1
ATOM 1169 C CA . LYS A 1 143 ? 3.389 6.624 13.550 1.00 60.59 143 LYS A CA 1
ATOM 1170 C C . LYS A 1 143 ? 2.035 7.073 14.097 1.00 60.59 143 LYS A C 1
ATOM 1172 O O . LYS A 1 143 ? 1.757 6.845 15.268 1.00 60.59 143 LYS A O 1
ATOM 1177 N N . HIS A 1 144 ? 1.199 7.689 13.260 1.00 54.09 144 HIS A N 1
ATOM 1178 C CA . HIS A 1 144 ? -0.107 8.226 13.667 1.00 54.09 144 HIS A CA 1
ATOM 1179 C C . HIS A 1 144 ? -1.277 7.260 13.470 1.00 54.09 144 HIS A C 1
ATOM 1181 O O . HIS A 1 144 ? -2.399 7.553 13.880 1.00 54.09 144 HIS A O 1
ATOM 1187 N N . PHE A 1 145 ? -1.028 6.096 12.878 1.00 58.06 145 PHE A N 1
ATOM 1188 C CA . PHE A 1 145 ? -2.047 5.090 12.600 1.00 58.06 145 PHE A CA 1
ATOM 1189 C C . PHE A 1 145 ? -2.340 4.193 13.819 1.00 58.06 145 PHE A C 1
ATOM 1191 O O . PHE A 1 145 ? -2.361 2.966 13.729 1.00 58.06 145 PHE A O 1
ATOM 1198 N N . GLU A 1 146 ? -2.536 4.800 14.993 1.00 52.56 146 GLU A N 1
ATOM 1199 C CA . GLU A 1 146 ? -2.991 4.101 16.206 1.00 52.56 146 GLU A CA 1
ATOM 1200 C C . GLU A 1 146 ? -4.446 3.621 16.085 1.00 52.56 146 GLU A C 1
ATOM 1202 O O . GLU A 1 146 ? -4.839 2.659 16.745 1.00 52.56 146 GLU A O 1
ATOM 1207 N N . ALA A 1 147 ? -5.257 4.224 15.209 1.00 51.06 147 ALA A N 1
ATOM 1208 C CA . ALA A 1 147 ? -6.677 3.888 15.103 1.00 51.06 147 ALA A CA 1
ATOM 1209 C C . ALA A 1 147 ? -6.972 2.543 14.409 1.00 51.06 147 ALA A C 1
ATOM 1211 O O . ALA A 1 147 ? -8.114 2.075 14.396 1.00 51.06 147 ALA A O 1
ATOM 1212 N N . TRP A 1 148 ? -5.942 1.824 13.967 1.00 51.94 148 TRP A N 1
ATOM 1213 C CA . TRP A 1 148 ? -6.065 0.409 13.634 1.00 51.94 148 TRP A CA 1
ATOM 1214 C C . TRP A 1 148 ? -6.367 -0.477 14.863 1.00 51.94 148 TRP A C 1
ATOM 1216 O O . TRP A 1 148 ? -7.117 -1.446 14.741 1.00 51.94 148 TRP A O 1
ATOM 1226 N N . ASP A 1 149 ? -5.903 -0.112 16.066 1.00 52.59 149 ASP A N 1
ATOM 1227 C CA . ASP A 1 149 ? -6.226 -0.827 17.319 1.00 52.59 149 ASP A CA 1
ATOM 1228 C C . ASP A 1 149 ? -7.727 -0.709 17.683 1.00 52.59 149 ASP A C 1
ATOM 1230 O O . ASP A 1 149 ? -8.348 -1.618 18.240 1.00 52.59 149 ASP A O 1
ATOM 1234 N N . VAL A 1 150 ? -8.394 0.354 17.208 1.00 54.84 150 VAL A N 1
ATOM 1235 C CA . VAL A 1 150 ? -9.855 0.535 17.328 1.00 54.84 150 VAL A CA 1
ATOM 1236 C C . VAL A 1 150 ? -10.625 -0.577 16.596 1.00 54.84 150 VAL A C 1
ATOM 1238 O O . VAL A 1 150 ? -11.778 -0.848 16.930 1.00 54.84 150 VAL A O 1
ATOM 1241 N N . GLN A 1 151 ? -10.016 -1.280 15.634 1.00 55.00 151 GLN A N 1
ATOM 1242 C CA . GLN A 1 151 ? -10.646 -2.412 14.941 1.00 55.00 151 GLN A CA 1
ATOM 1243 C C . GLN A 1 151 ? -10.724 -3.675 15.808 1.00 55.00 151 GLN A C 1
ATOM 1245 O O . GLN A 1 151 ? -11.712 -4.410 15.717 1.00 55.00 151 GLN A O 1
ATOM 1250 N N . ALA A 1 152 ? -9.723 -3.934 16.657 1.00 60.81 152 ALA A N 1
ATOM 1251 C CA . ALA A 1 152 ? -9.784 -5.025 17.632 1.00 60.81 152 ALA A CA 1
ATOM 1252 C C . ALA A 1 152 ? -10.891 -4.744 18.657 1.00 60.81 152 ALA A C 1
ATOM 1254 O O . ALA A 1 152 ? -11.767 -5.583 18.868 1.00 60.81 152 ALA A O 1
ATOM 1255 N N . VAL A 1 153 ? -10.932 -3.507 19.159 1.00 58.19 153 VAL A N 1
ATOM 1256 C CA . VAL A 1 153 ? -11.973 -3.018 20.074 1.00 58.19 153 VAL A CA 1
ATOM 1257 C C . VAL A 1 153 ? -13.372 -3.090 19.442 1.00 58.19 153 VAL A C 1
ATOM 1259 O O . VAL A 1 153 ? -14.319 -3.529 20.089 1.00 58.19 153 VAL A O 1
ATOM 1262 N N . ARG A 1 154 ? -13.528 -2.734 18.157 1.00 62.75 154 ARG A N 1
ATOM 1263 C CA . ARG A 1 154 ? -14.811 -2.849 17.433 1.00 62.75 154 ARG A CA 1
ATOM 1264 C C . ARG A 1 154 ? -15.260 -4.294 17.244 1.00 62.75 154 ARG A C 1
ATOM 1266 O O . ARG A 1 154 ? -16.446 -4.570 17.384 1.00 62.75 154 ARG A O 1
ATOM 1273 N N . ARG A 1 155 ? -14.342 -5.221 16.950 1.00 67.56 155 ARG A N 1
ATOM 1274 C CA . ARG A 1 155 ? -14.676 -6.652 16.846 1.00 67.56 155 ARG A CA 1
ATOM 1275 C C . ARG A 1 155 ? -15.101 -7.246 18.184 1.00 67.56 155 ARG A C 1
ATOM 1277 O O . ARG A 1 155 ? -16.008 -8.073 18.190 1.00 67.56 155 ARG A O 1
ATOM 1284 N N . GLU A 1 156 ? -14.457 -6.850 19.278 1.00 65.38 156 GLU A N 1
ATOM 1285 C CA . GLU A 1 156 ? -14.864 -7.240 20.633 1.00 65.38 156 GLU A CA 1
ATOM 1286 C C . GLU A 1 156 ? -16.273 -6.710 20.925 1.00 65.38 156 GLU A C 1
ATOM 1288 O O . GLU A 1 156 ? -17.178 -7.488 21.210 1.00 65.38 156 GLU A O 1
ATOM 1293 N N . ALA A 1 157 ? -16.508 -5.415 20.692 1.00 63.88 157 ALA A N 1
ATOM 1294 C CA . ALA A 1 157 ? -17.814 -4.792 20.896 1.00 63.88 157 ALA A CA 1
ATOM 1295 C C . ALA A 1 157 ? -18.921 -5.435 20.036 1.00 63.88 157 ALA A C 1
ATOM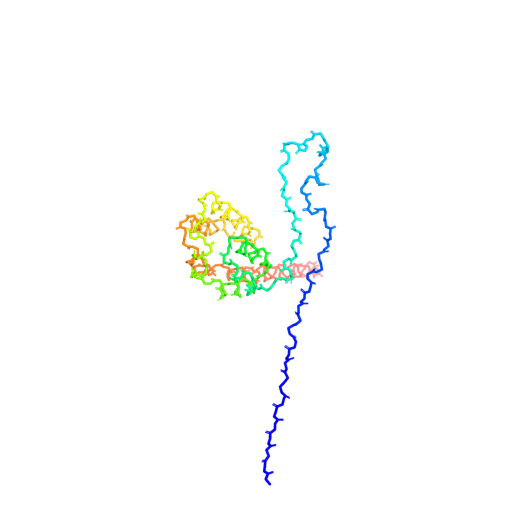 1297 O O . ALA A 1 157 ? -20.033 -5.656 20.506 1.00 63.88 157 ALA A O 1
ATOM 1298 N N . GLU A 1 158 ? -18.646 -5.786 18.778 1.00 74.88 158 GLU A N 1
ATOM 1299 C CA . GLU A 1 158 ? -19.612 -6.488 17.922 1.00 74.88 158 GLU A CA 1
ATOM 1300 C C . GLU A 1 158 ? -19.914 -7.916 18.397 1.00 74.88 158 GLU A C 1
ATOM 1302 O O . GLU A 1 158 ? -21.043 -8.389 18.226 1.00 74.88 158 GLU A O 1
ATOM 1307 N N . LYS A 1 159 ? -18.928 -8.617 18.971 1.00 79.44 159 LYS A N 1
ATOM 1308 C CA . LYS A 1 159 ? -19.146 -9.928 19.597 1.00 79.44 159 LYS A CA 1
ATOM 1309 C C . LYS A 1 159 ? -19.999 -9.790 20.847 1.00 79.44 159 LYS A C 1
ATOM 1311 O O . LYS A 1 159 ? -21.013 -10.474 20.933 1.00 79.44 159 LYS A O 1
ATOM 1316 N N . GLU A 1 160 ? -19.658 -8.861 21.734 1.00 75.38 160 GLU A N 1
ATOM 1317 C CA . GLU A 1 160 ? -20.426 -8.586 22.950 1.00 75.38 160 GLU A CA 1
ATOM 1318 C C . GLU A 1 160 ? -21.874 -8.204 22.619 1.00 75.38 160 GLU A C 1
ATOM 1320 O O . GLU A 1 160 ? -22.812 -8.728 23.214 1.00 75.38 160 GLU A O 1
ATOM 1325 N N . VAL A 1 161 ? -22.095 -7.372 21.594 1.00 78.50 161 VAL A N 1
ATOM 1326 C CA . VAL A 1 161 ? -23.445 -7.009 21.132 1.00 78.50 161 VAL A CA 1
ATOM 1327 C C . VAL A 1 161 ? -24.200 -8.218 20.571 1.00 78.50 161 VAL A C 1
ATOM 1329 O O . VAL A 1 161 ? -25.403 -8.356 20.806 1.00 78.50 161 VAL A O 1
ATOM 1332 N N . LYS A 1 162 ? -23.536 -9.109 19.826 1.00 82.12 162 LYS A N 1
ATOM 1333 C CA . LYS A 1 162 ? -24.164 -10.340 19.312 1.00 82.12 162 LYS A CA 1
ATOM 1334 C C . LYS A 1 162 ? -24.513 -11.316 20.429 1.00 82.12 162 LYS A C 1
ATOM 1336 O O . LYS A 1 162 ? -25.590 -11.906 20.381 1.00 82.12 162 LYS A O 1
ATOM 1341 N N . GLU A 1 163 ? -23.634 -11.474 21.410 1.00 85.00 163 GLU A N 1
ATOM 1342 C CA . GLU A 1 163 ? -23.852 -12.325 22.578 1.00 85.00 163 GLU A CA 1
ATOM 1343 C C . GLU A 1 163 ? -24.995 -11.781 23.437 1.00 85.00 163 GLU A C 1
ATOM 1345 O O . GLU A 1 163 ? -25.957 -12.508 23.682 1.00 85.00 163 GLU A O 1
ATOM 1350 N N . ALA A 1 164 ? -24.986 -10.481 23.746 1.00 79.56 164 ALA A N 1
ATOM 1351 C CA . ALA A 1 164 ? -26.062 -9.811 24.474 1.00 79.56 164 ALA A CA 1
ATOM 1352 C C . ALA A 1 164 ? -27.413 -9.922 23.751 1.00 79.56 164 ALA A C 1
ATOM 1354 O O . ALA A 1 164 ? -28.448 -10.164 24.373 1.00 79.56 164 ALA A O 1
ATOM 1355 N N . ARG A 1 165 ? -27.428 -9.798 22.417 1.00 83.06 165 ARG A N 1
ATOM 1356 C CA . ARG A 1 165 ? -28.656 -9.953 21.624 1.00 83.06 165 ARG A CA 1
ATOM 1357 C C . ARG A 1 165 ? -29.156 -11.397 21.616 1.00 83.06 165 ARG A C 1
ATOM 1359 O O . ARG A 1 165 ? -30.360 -11.612 21.702 1.00 83.06 165 ARG A O 1
ATOM 1366 N N . ALA A 1 166 ? -28.258 -12.377 21.529 1.00 83.50 166 ALA A N 1
ATOM 1367 C CA . ALA A 1 166 ? -28.614 -13.793 21.599 1.00 83.50 166 ALA A CA 1
ATOM 1368 C C . ALA A 1 166 ? -29.125 -14.193 22.992 1.00 83.50 166 ALA A C 1
ATOM 1370 O O . ALA A 1 166 ? -30.014 -15.036 23.101 1.00 83.50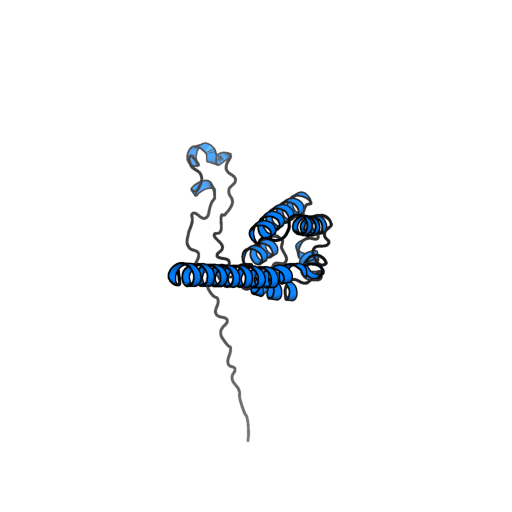 166 ALA A O 1
ATOM 1371 N N . GLU A 1 167 ? -28.587 -13.591 24.050 1.00 83.06 167 GLU A N 1
ATOM 1372 C CA . GLU A 1 167 ? -29.019 -13.817 25.427 1.00 83.06 167 GLU A CA 1
ATOM 1373 C C . GLU A 1 167 ? -30.388 -13.178 25.695 1.00 83.06 167 GLU A C 1
ATOM 1375 O O . GLU A 1 167 ? -31.294 -13.859 26.172 1.00 83.06 167 GLU A O 1
ATOM 1380 N N . ALA A 1 168 ? -30.598 -11.936 25.246 1.00 80.38 168 ALA A N 1
ATOM 1381 C CA . ALA A 1 168 ? -31.902 -11.276 25.291 1.00 80.38 168 ALA A CA 1
ATOM 1382 C C . ALA A 1 168 ? -32.981 -12.065 24.528 1.00 80.38 168 ALA A C 1
ATOM 1384 O O . ALA A 1 168 ? -34.103 -12.207 25.008 1.00 80.38 168 ALA A O 1
ATOM 1385 N N . GLN A 1 169 ? -32.642 -12.634 23.365 1.00 80.44 169 GLN A N 1
ATOM 1386 C CA . GLN A 1 169 ? -33.567 -13.463 22.589 1.00 80.44 169 GLN A CA 1
ATOM 1387 C C . GLN A 1 169 ? -33.984 -14.728 23.360 1.00 80.44 169 GLN A C 1
ATOM 1389 O O . GLN A 1 169 ? -35.159 -15.084 23.354 1.00 80.44 169 GLN A O 1
ATOM 1394 N N . LYS A 1 170 ? -33.040 -15.381 24.054 1.00 81.69 170 LYS A N 1
ATOM 1395 C CA . LYS A 1 170 ? -33.304 -16.582 24.864 1.00 81.69 170 LYS A CA 1
ATOM 1396 C C . LYS A 1 170 ? -34.144 -16.281 26.101 1.00 81.69 170 LYS A C 1
ATOM 1398 O O . LYS A 1 170 ? -34.948 -17.122 26.487 1.00 81.69 170 LYS A O 1
ATOM 1403 N N . GLU A 1 171 ? -33.952 -15.129 26.735 1.00 78.19 171 GLU A N 1
ATOM 1404 C CA . GLU A 1 171 ? -34.776 -14.725 27.880 1.00 78.19 171 GLU A CA 1
ATOM 1405 C C . GLU A 1 171 ? -36.220 -14.439 27.451 1.00 78.19 171 GLU A C 1
ATOM 1407 O O . GLU A 1 171 ? -37.144 -14.972 28.061 1.00 78.19 171 GLU A O 1
ATOM 1412 N N . ILE A 1 172 ? -36.422 -13.747 26.323 1.00 79.50 172 ILE A N 1
ATOM 1413 C CA . ILE A 1 172 ? -37.760 -13.526 25.747 1.00 79.50 172 ILE A CA 1
ATOM 1414 C C . ILE A 1 172 ? -38.448 -14.862 25.411 1.00 79.50 172 ILE A C 1
ATOM 1416 O O . ILE A 1 172 ? -39.635 -15.043 25.673 1.00 79.50 172 ILE A O 1
ATOM 1420 N N . GLU A 1 173 ? -37.708 -15.828 24.862 1.00 74.06 173 GLU A N 1
ATOM 1421 C CA . GLU A 1 173 ? -38.241 -17.147 24.498 1.00 74.06 173 GLU A CA 1
ATOM 1422 C C . GLU A 1 173 ? -38.572 -18.014 25.729 1.00 74.06 173 GLU A C 1
ATOM 1424 O O . GLU A 1 173 ? -39.520 -18.798 25.700 1.00 74.06 173 GLU A O 1
ATOM 1429 N N . LYS A 1 174 ? -37.833 -17.858 26.838 1.00 74.31 174 LYS A N 1
ATOM 1430 C CA . LYS A 1 174 ? -38.132 -18.516 28.123 1.00 74.31 174 LYS A CA 1
ATOM 1431 C C . LYS A 1 174 ? -39.333 -17.901 28.833 1.00 74.31 174 LYS A C 1
ATOM 1433 O O . LYS A 1 174 ? -40.082 -18.640 29.470 1.00 74.31 174 LYS A O 1
ATOM 1438 N N . GLU A 1 175 ? -39.501 -16.583 28.761 1.00 71.81 175 GLU A N 1
ATOM 1439 C CA . GLU A 1 175 ? -40.663 -15.891 29.327 1.00 71.81 175 GLU A CA 1
ATOM 1440 C C . GLU A 1 175 ? -41.940 -16.241 28.554 1.00 71.81 175 GLU A C 1
ATOM 1442 O O . GLU A 1 175 ? -42.941 -16.586 29.173 1.00 71.81 175 GLU A O 1
ATOM 1447 N N . ALA A 1 176 ? -41.875 -16.308 27.220 1.00 68.31 176 ALA A N 1
ATOM 1448 C CA . ALA A 1 176 ? -43.004 -16.709 26.374 1.00 68.31 176 ALA A CA 1
ATOM 1449 C C . ALA A 1 176 ? -43.449 -18.176 26.553 1.00 68.31 176 ALA A C 1
ATOM 1451 O O . ALA A 1 176 ? -44.568 -18.521 26.191 1.00 68.31 176 ALA A O 1
ATOM 1452 N N . ASN A 1 177 ? -42.590 -19.046 27.096 1.00 66.50 177 ASN A N 1
ATOM 1453 C CA . ASN A 1 177 ? -42.897 -20.461 27.363 1.00 66.50 177 ASN A CA 1
ATOM 1454 C C . ASN A 1 177 ? -43.313 -20.727 28.827 1.00 66.50 177 ASN A C 1
ATOM 1456 O O . ASN A 1 177 ? -43.486 -21.885 29.217 1.00 66.50 177 ASN A O 1
ATOM 1460 N N . ARG A 1 178 ? -43.384 -19.678 29.661 1.00 58.25 178 ARG A N 1
ATOM 1461 C CA . ARG A 1 178 ? -43.819 -19.734 31.069 1.00 58.25 178 ARG A CA 1
ATOM 1462 C C . ARG A 1 178 ? -45.245 -19.213 31.295 1.00 58.25 178 ARG A C 1
ATOM 1464 O O . ARG A 1 178 ? -45.757 -19.426 32.395 1.00 58.25 178 ARG A O 1
ATOM 1471 N N . GLU A 1 179 ? -45.856 -18.568 30.300 1.00 48.72 179 GLU A N 1
ATOM 1472 C CA . GLU A 1 179 ? -47.296 -18.244 30.238 1.00 48.72 179 GLU A CA 1
ATOM 1473 C C . GLU A 1 179 ? -48.097 -19.369 29.566 1.00 48.72 179 GLU A C 1
ATOM 1475 O O . GLU A 1 179 ? -49.245 -19.606 30.011 1.00 48.72 179 GLU A O 1
#

Secondary structure (DSSP, 8-state):
------------------------SBHHHHSTTHHHHGGGS---B-----GGGS-HHHHHHH-SHHHHHHHHHT--SHHHHHHHHHHS-HHHHHHHHTT--HHHHHHHHHHHHHHHHHTT--HHHHHHHHHHHHTT-HHHHTTSGGGGHHHHHHHHHHHHHHHHHHHHHHHHHHHHTT-